Protein AF-A0A9X8EAE2-F1 (afdb_monomer)

Secondary structure (DSSP, 8-state):
--B-HHHHHHHHHHHHHHHHH-TT--------SBGGGGTTTTT-HHHHHHTT-GGGTTPPP--

Foldseek 3Di:
DFADPVQVVQVVVQVVVCVVVDPPDDDDDDRPGGNVVQCVAPVDPVNCVVVVNNVVVVPDDPD

pLDDT: mean 95.99, std 2.95, range [85.69, 98.31]

Structure (mmCIF, N/CA/C/O backbone):
data_AF-A0A9X8EAE2-F1
#
_entry.id   AF-A0A9X8EAE2-F1
#
loop_
_atom_site.group_PDB
_atom_site.id
_atom_site.type_symbol
_atom_site.label_atom_id
_atom_site.label_alt_id
_atom_site.label_comp_id
_atom_site.label_asym_id
_atom_site.label_entity_id
_atom_site.label_seq_id
_atom_site.pdbx_PDB_ins_code
_atom_site.Cartn_x
_atom_site.Cartn_y
_atom_site.Cartn_z
_atom_site.occupancy
_atom_site.B_iso_or_equiv
_atom_site.auth_seq_id
_atom_site.auth_comp_id
_atom_site.auth_asym_id
_atom_site.auth_atom_id
_atom_site.pdbx_PDB_model_num
ATOM 1 N N . LEU A 1 1 ? -4.835 -9.394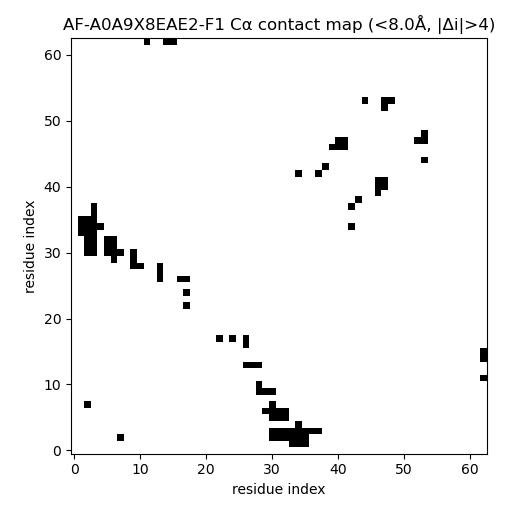 -3.332 1.00 88.38 1 LEU A N 1
ATOM 2 C CA . LEU A 1 1 ? -5.406 -8.098 -3.773 1.00 88.38 1 LEU A CA 1
ATOM 3 C C . LEU A 1 1 ? -4.361 -7.397 -4.625 1.00 88.38 1 LEU A C 1
ATOM 5 O O . LEU A 1 1 ? -3.228 -7.307 -4.175 1.00 88.38 1 LEU A O 1
ATOM 9 N N . PHE A 1 2 ? -4.703 -6.958 -5.837 1.00 95.62 2 PHE A N 1
ATOM 10 C CA . PHE A 1 2 ? -3.774 -6.241 -6.718 1.00 95.62 2 PHE 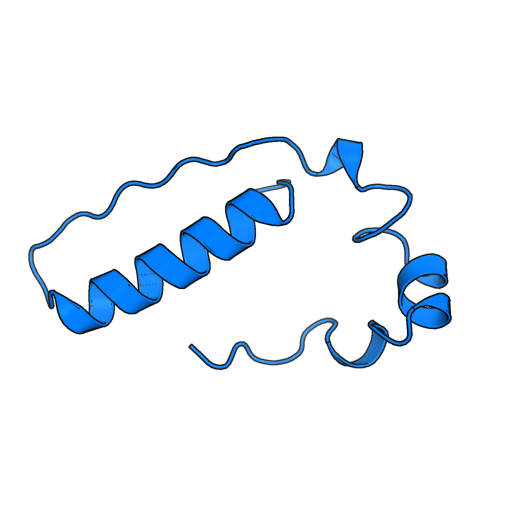A CA 1
ATOM 11 C C . PHE A 1 2 ? -4.097 -4.745 -6.694 1.00 95.62 2 PHE A C 1
ATOM 13 O O . PHE A 1 2 ? -4.985 -4.285 -7.407 1.00 95.62 2 PHE A O 1
ATOM 20 N N . VAL A 1 3 ? -3.418 -4.006 -5.818 1.00 96.94 3 VAL A N 1
ATOM 21 C CA . VAL A 1 3 ? -3.752 -2.617 -5.462 1.00 96.94 3 VAL A CA 1
ATOM 22 C C . VAL A 1 3 ? -2.521 -1.718 -5.483 1.00 96.94 3 VAL A C 1
ATOM 24 O O . VAL A 1 3 ? -1.390 -2.206 -5.464 1.00 96.94 3 VAL A O 1
ATOM 27 N N . GLY A 1 4 ? -2.748 -0.408 -5.525 1.00 96.50 4 GLY A N 1
ATOM 28 C CA . GLY A 1 4 ? -1.690 0.592 -5.468 1.00 96.50 4 GLY A CA 1
ATOM 29 C C . GLY A 1 4 ? -1.023 0.757 -4.090 1.00 96.50 4 GLY A C 1
ATOM 30 O O . GLY A 1 4 ? -1.506 0.252 -3.070 1.00 96.50 4 GLY A O 1
ATOM 31 N N . PRO A 1 5 ? 0.085 1.518 -4.028 1.00 95.31 5 PRO A N 1
ATOM 32 C CA . PRO A 1 5 ? 0.856 1.757 -2.811 1.00 95.31 5 PRO A CA 1
ATOM 33 C C . PRO A 1 5 ? 0.071 2.519 -1.735 1.00 95.31 5 PRO A C 1
ATOM 35 O O . PRO A 1 5 ? 0.262 2.258 -0.549 1.00 95.31 5 PRO A O 1
ATOM 38 N N . SER A 1 6 ? -0.851 3.415 -2.106 1.00 96.88 6 SER A N 1
ATOM 39 C CA . SER A 1 6 ? -1.691 4.126 -1.129 1.00 96.88 6 SER A CA 1
ATOM 40 C C . SER A 1 6 ? -2.572 3.164 -0.328 1.00 96.88 6 SER A C 1
ATOM 42 O O . SER A 1 6 ? -2.700 3.306 0.886 1.00 96.88 6 SER A O 1
ATOM 44 N N . ALA A 1 7 ? -3.113 2.133 -0.984 1.00 97.44 7 ALA A N 1
ATOM 45 C CA . ALA A 1 7 ? -3.870 1.080 -0.316 1.00 97.44 7 ALA A CA 1
ATOM 46 C C . ALA A 1 7 ? -2.989 0.265 0.650 1.00 97.44 7 ALA A C 1
ATOM 48 O O . ALA A 1 7 ? -3.428 -0.069 1.748 1.00 97.44 7 ALA A O 1
ATOM 49 N N . ALA A 1 8 ? -1.730 -0.008 0.287 1.00 94.44 8 ALA A N 1
ATOM 50 C CA . ALA A 1 8 ? -0.786 -0.687 1.176 1.00 94.44 8 ALA A CA 1
ATOM 51 C C . ALA A 1 8 ? -0.488 0.139 2.442 1.00 94.44 8 ALA A C 1
ATOM 53 O O . ALA A 1 8 ? -0.519 -0.400 3.548 1.00 94.44 8 ALA A O 1
ATOM 54 N N . LEU A 1 9 ? -0.275 1.454 2.309 1.00 96.19 9 LEU A N 1
ATOM 55 C CA . LEU A 1 9 ? -0.054 2.349 3.455 1.00 96.19 9 LEU A CA 1
ATOM 56 C C . LEU A 1 9 ? -1.275 2.437 4.377 1.00 96.19 9 LEU A C 1
ATOM 58 O O . LEU A 1 9 ? -1.128 2.424 5.599 1.00 96.19 9 LEU A O 1
ATOM 62 N N . ASN A 1 10 ? -2.474 2.451 3.802 1.00 97.88 10 ASN A N 1
ATOM 63 C CA . ASN A 1 10 ? -3.725 2.382 4.550 1.00 97.88 10 ASN A CA 1
ATOM 64 C C . ASN A 1 10 ? -3.809 1.118 5.421 1.00 97.88 10 ASN A C 1
ATOM 66 O O . ASN A 1 10 ? -4.208 1.196 6.582 1.00 97.88 10 ASN A O 1
ATOM 70 N N . VAL A 1 11 ? -3.381 -0.036 4.897 1.00 96.62 11 VAL A N 1
ATOM 71 C CA . VAL A 1 11 ? -3.333 -1.295 5.659 1.00 96.62 11 VAL A CA 1
ATOM 72 C C . VAL A 1 11 ? -2.270 -1.245 6.758 1.00 96.62 11 VAL A C 1
ATOM 74 O O . VAL A 1 11 ? -2.546 -1.666 7.879 1.00 96.62 11 VAL A O 1
ATOM 77 N N . VAL A 1 12 ? -1.087 -0.678 6.494 1.00 96.75 12 VAL A N 1
ATOM 78 C CA . VAL A 1 12 ? -0.059 -0.462 7.532 1.00 96.75 12 VAL A CA 1
ATOM 79 C C . VAL A 1 12 ? -0.618 0.386 8.680 1.00 96.75 12 VAL A C 1
ATOM 81 O O . VAL A 1 12 ? -0.452 0.028 9.846 1.00 96.75 12 VAL A O 1
ATOM 84 N N . GLY A 1 13 ? -1.318 1.478 8.361 1.00 97.06 13 GLY A N 1
ATOM 85 C CA . GLY A 1 13 ? -1.984 2.323 9.352 1.00 97.06 13 GLY A CA 1
ATOM 86 C C . GLY A 1 13 ? -3.070 1.576 10.127 1.00 97.06 13 GLY A C 1
ATOM 87 O O . GLY A 1 13 ? -3.112 1.657 11.352 1.00 97.06 13 GLY A O 1
ATOM 88 N N . ALA A 1 14 ? -3.895 0.785 9.437 1.00 97.75 14 ALA A N 1
ATOM 89 C CA . ALA A 1 14 ? -4.932 -0.025 10.069 1.00 97.75 14 ALA A CA 1
ATOM 90 C C . ALA A 1 14 ? -4.350 -1.057 11.048 1.00 97.75 14 ALA A C 1
ATOM 92 O O . ALA A 1 14 ? -4.888 -1.226 12.138 1.00 97.75 14 ALA A O 1
ATOM 93 N N . VAL A 1 15 ? -3.229 -1.707 10.710 1.00 97.00 15 VAL A N 1
ATOM 94 C CA . VAL A 1 15 ? -2.565 -2.658 11.617 1.00 97.00 15 VAL A CA 1
ATOM 95 C C . VAL A 1 15 ? -1.989 -1.954 12.844 1.00 97.00 15 VAL A C 1
ATOM 97 O O . VAL A 1 15 ? -2.124 -2.465 13.955 1.00 97.00 15 VAL A O 1
ATOM 100 N N . LYS A 1 16 ? -1.375 -0.777 12.675 1.00 97.25 16 LYS A N 1
ATOM 101 C CA . LYS A 1 16 ? -0.884 0.019 13.811 1.00 97.25 16 LYS A CA 1
ATOM 102 C C . LYS A 1 16 ? -2.028 0.435 14.735 1.00 97.25 16 LYS A C 1
ATOM 104 O O . LYS A 1 16 ? -1.962 0.178 15.931 1.00 97.25 16 LYS A O 1
ATOM 109 N N . MET A 1 17 ? -3.119 0.939 14.163 1.00 97.81 17 MET A N 1
ATOM 110 C CA . MET A 1 17 ? -4.330 1.294 14.904 1.00 97.81 17 MET A CA 1
ATOM 111 C C . MET A 1 17 ? -4.945 0.082 15.623 1.00 97.81 17 MET A C 1
ATOM 113 O O . MET A 1 17 ? -5.363 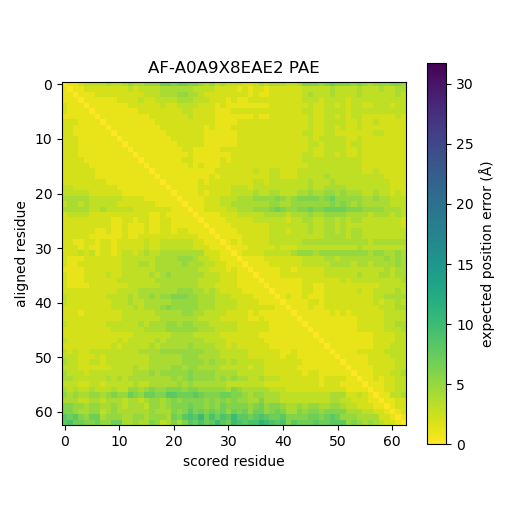0.194 16.769 1.00 97.81 17 MET A O 1
ATOM 117 N N . ALA A 1 18 ? -4.956 -1.102 15.001 1.00 97.69 18 ALA A N 1
ATOM 118 C CA . ALA A 1 18 ? -5.462 -2.324 15.636 1.00 97.69 18 ALA A CA 1
ATOM 119 C C . ALA A 1 18 ? -4.685 -2.680 16.910 1.00 97.69 18 ALA A C 1
ATOM 121 O O . ALA A 1 18 ? -5.271 -3.135 17.891 1.00 97.69 18 ALA A O 1
ATOM 122 N N . ARG A 1 19 ? -3.365 -2.466 16.897 1.00 96.62 19 ARG A N 1
ATOM 123 C CA . ARG A 1 19 ? -2.501 -2.705 18.059 1.00 96.62 19 ARG A CA 1
ATOM 124 C C . ARG A 1 19 ? -2.744 -1.693 19.171 1.00 96.62 19 ARG A C 1
ATOM 126 O O . ARG A 1 19 ? -2.682 -2.072 20.333 1.00 96.62 19 ARG A O 1
ATOM 133 N N . GLU A 1 20 ? -3.029 -0.443 18.818 1.00 97.50 20 GLU A N 1
ATOM 134 C CA . GLU A 1 20 ? -3.333 0.621 19.780 1.00 97.50 20 GLU A CA 1
ATOM 135 C C . GLU A 1 20 ? -4.718 0.453 20.424 1.00 97.50 20 GLU A C 1
ATOM 137 O O . GLU A 1 20 ? -4.846 0.593 21.638 1.00 97.50 20 GLU A O 1
ATOM 142 N N . LEU A 1 21 ? -5.750 0.115 19.642 1.00 98.12 21 LEU A N 1
ATOM 143 C CA . LEU A 1 21 ? -7.128 -0.036 20.135 1.00 98.12 21 LEU A CA 1
ATOM 144 C C . LEU A 1 21 ? -7.370 -1.342 20.903 1.00 98.12 21 LEU A C 1
ATOM 146 O O . LEU A 1 21 ? -8.253 -1.407 21.759 1.00 98.12 21 LEU A O 1
ATOM 150 N N . GLY A 1 22 ? -6.618 -2.396 20.582 1.00 97.19 22 GLY A N 1
ATOM 151 C CA . GLY A 1 22 ? -6.807 -3.719 21.166 1.00 97.19 22 GLY A CA 1
ATOM 152 C C . GLY A 1 22 ? -8.062 -4.461 20.666 1.00 97.19 22 GLY A C 1
ATOM 153 O O . GLY A 1 22 ? -8.786 -3.986 19.782 1.00 97.19 22 GLY A O 1
ATOM 154 N N . PRO A 1 23 ? -8.319 -5.672 21.199 1.00 97.88 23 PRO A N 1
ATOM 155 C CA . PRO A 1 23 ? -9.381 -6.561 20.724 1.00 97.88 23 PRO A CA 1
ATOM 156 C C . PRO A 1 23 ? -10.791 -5.952 20.802 1.00 97.88 23 PRO A C 1
ATOM 158 O O . PRO A 1 23 ? -11.072 -5.115 21.653 1.00 97.88 23 PRO A O 1
ATOM 161 N N . GLY A 1 24 ? -11.699 -6.418 19.938 1.00 98.06 24 GLY A N 1
ATOM 162 C CA . GLY A 1 24 ? -13.107 -5.988 19.909 1.00 98.06 24 GLY A CA 1
ATOM 163 C C . GLY A 1 24 ? -13.416 -4.858 18.922 1.00 98.06 24 GLY A C 1
ATOM 164 O O . GLY A 1 24 ? -14.584 -4.591 18.651 1.00 98.06 24 GLY A O 1
ATOM 165 N N . HIS A 1 25 ? -12.392 -4.244 18.325 1.00 98.06 25 HIS A N 1
ATOM 166 C CA . HIS A 1 25 ? -12.549 -3.192 17.322 1.00 98.06 25 HIS A CA 1
ATOM 167 C C . HIS A 1 25 ? -12.453 -3.751 15.901 1.00 98.06 25 HIS A C 1
ATOM 169 O O . HIS A 1 25 ? -11.592 -4.573 15.593 1.00 98.06 25 HIS A O 1
ATOM 175 N N . THR A 1 26 ? -13.323 -3.266 15.014 1.00 97.94 26 THR A N 1
ATOM 176 C CA . THR A 1 26 ? -13.238 -3.530 13.573 1.00 97.94 26 THR A CA 1
ATOM 177 C C . THR A 1 26 ? -12.759 -2.269 12.871 1.00 97.94 26 THR A C 1
ATOM 179 O O . THR A 1 26 ? -13.407 -1.229 12.958 1.00 97.94 26 THR A O 1
ATOM 182 N N . ILE A 1 27 ? -11.631 -2.362 12.170 1.00 98.06 27 ILE A N 1
ATOM 183 C CA . ILE A 1 27 ? -11.049 -1.243 11.426 1.00 98.06 27 ILE A CA 1
ATOM 184 C C . ILE A 1 27 ? -11.313 -1.460 9.944 1.00 98.06 27 ILE A C 1
ATOM 186 O O 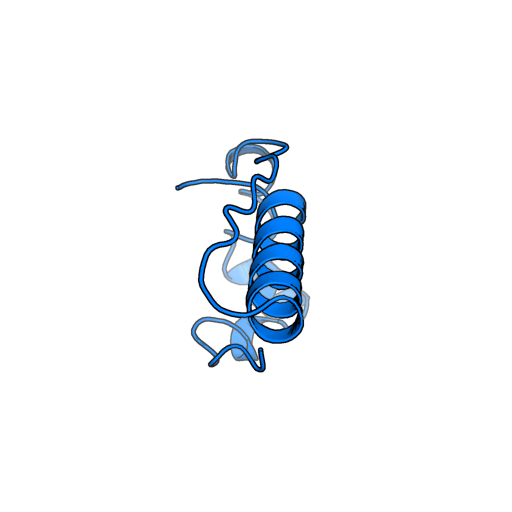. ILE A 1 27 ? -10.973 -2.503 9.386 1.00 98.06 27 ILE A O 1
ATOM 190 N N . VAL A 1 28 ? -11.900 -0.453 9.306 1.00 97.94 28 VAL A N 1
ATOM 191 C CA . VAL A 1 28 ? -12.171 -0.442 7.869 1.00 97.94 28 VAL A CA 1
ATOM 192 C C . VAL A 1 28 ? -11.257 0.581 7.215 1.00 97.94 28 VAL A C 1
ATOM 194 O O . VAL A 1 28 ? -11.083 1.686 7.724 1.00 97.94 28 VAL A O 1
ATOM 197 N N . THR A 1 29 ? -10.668 0.217 6.080 1.00 97.81 29 THR A N 1
ATOM 198 C CA . THR A 1 29 ? -9.866 1.135 5.272 1.00 97.81 29 THR A CA 1
ATOM 199 C C . THR A 1 29 ? -10.160 0.96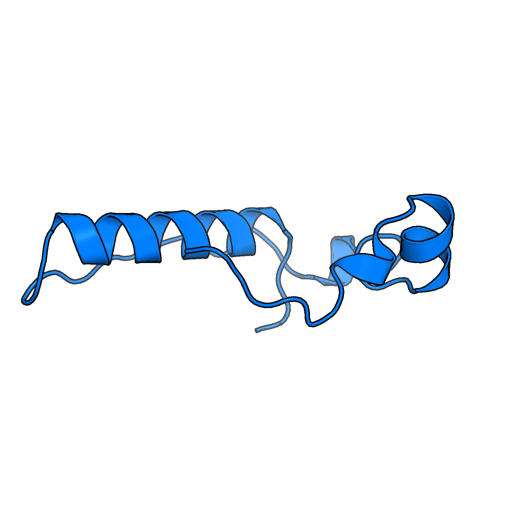0 3.788 1.00 97.81 29 THR A C 1
ATOM 201 O O . THR A 1 29 ? -10.756 -0.034 3.374 1.00 97.81 29 THR A O 1
ATOM 204 N N . VAL A 1 30 ? -9.767 1.949 2.989 1.00 97.31 30 VAL A N 1
ATOM 205 C CA . VAL A 1 30 ? -10.083 2.023 1.560 1.00 97.31 30 VAL A CA 1
ATOM 206 C C . VAL A 1 30 ? -8.899 1.541 0.727 1.00 97.31 30 VAL A C 1
ATOM 208 O O . VAL A 1 30 ? -7.753 1.932 0.961 1.00 97.31 30 VAL A O 1
ATOM 211 N N . LEU A 1 31 ? -9.192 0.727 -0.288 1.00 97.12 31 LEU A N 1
ATOM 212 C CA . LEU A 1 31 ? -8.247 0.355 -1.337 1.00 97.12 31 LEU A CA 1
ATOM 213 C C . LEU A 1 31 ? -8.419 1.338 -2.500 1.00 97.12 31 LEU A C 1
ATOM 215 O O . LEU A 1 31 ? -9.363 1.222 -3.276 1.00 97.12 31 LEU A O 1
ATOM 219 N N . CYS A 1 32 ? -7.556 2.354 -2.552 1.00 96.00 32 CYS A N 1
ATOM 220 C CA . CYS A 1 32 ? -7.793 3.558 -3.354 1.00 96.00 32 CYS A CA 1
ATOM 221 C C . CYS A 1 32 ? -7.778 3.325 -4.871 1.00 96.00 32 CYS A C 1
ATOM 223 O O . CYS A 1 32 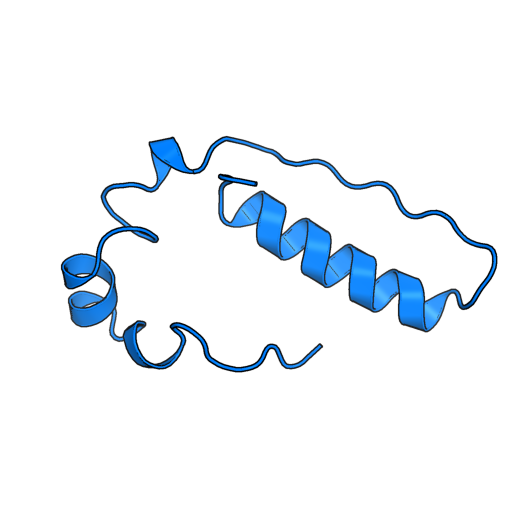? -8.505 4.003 -5.592 1.00 96.00 32 CYS A O 1
ATOM 225 N N . ASP A 1 33 ? -6.952 2.399 -5.357 1.00 96.25 33 ASP A N 1
ATOM 226 C CA . ASP A 1 33 ? -6.857 2.052 -6.772 1.00 96.25 33 ASP A CA 1
ATOM 227 C C . ASP A 1 33 ? -6.200 0.682 -7.018 1.00 96.25 33 ASP A C 1
ATOM 229 O O . ASP A 1 33 ? -5.678 0.026 -6.108 1.00 96.25 33 ASP A O 1
ATOM 233 N N . GLY A 1 34 ? -6.274 0.235 -8.274 1.00 97.00 34 GLY A N 1
ATOM 234 C CA . GLY A 1 34 ? -5.690 -1.015 -8.747 1.00 97.00 34 GLY A CA 1
ATOM 235 C C . GLY A 1 34 ? -4.182 -0.920 -8.980 1.00 97.00 34 GLY A C 1
ATOM 236 O O . GLY A 1 34 ? -3.628 0.136 -9.291 1.00 97.00 34 GLY A O 1
ATOM 237 N N . GLY A 1 35 ? -3.499 -2.059 -8.858 1.00 96.56 35 GLY A N 1
ATOM 238 C CA . GLY A 1 35 ? -2.054 -2.143 -9.094 1.00 96.56 35 GLY A CA 1
ATOM 239 C C . GLY A 1 35 ? -1.650 -1.929 -10.560 1.00 96.56 35 GLY A C 1
ATOM 240 O O . GLY A 1 35 ? -0.480 -1.685 -10.856 1.00 96.56 35 GLY A O 1
ATOM 241 N N . ASP A 1 36 ? -2.604 -1.978 -11.494 1.00 97.19 36 ASP A N 1
ATOM 242 C CA . ASP A 1 36 ? -2.381 -1.820 -12.932 1.00 97.19 36 ASP A CA 1
ATOM 243 C C . ASP A 1 36 ? -1.741 -0.469 -13.274 1.00 97.19 36 ASP A C 1
ATOM 245 O O . ASP A 1 36 ? -0.856 -0.404 -14.131 1.00 97.19 36 ASP A O 1
ATOM 249 N N . ARG A 1 37 ? -2.105 0.574 -12.522 1.00 96.56 37 ARG A N 1
ATOM 250 C CA . ARG A 1 37 ? -1.555 1.931 -12.625 1.00 96.56 37 ARG A CA 1
ATOM 251 C C . ARG A 1 37 ? -0.069 2.024 -12.288 1.00 96.56 37 ARG A C 1
ATOM 253 O O . ARG A 1 37 ? 0.593 2.980 -12.683 1.00 96.56 37 ARG A O 1
ATOM 260 N N . TYR A 1 38 ? 0.467 1.026 -11.588 1.00 96.69 38 TYR A N 1
ATOM 261 C CA . TYR A 1 38 ? 1.848 0.993 -11.110 1.00 96.69 38 TYR A CA 1
ATOM 262 C C . TYR A 1 38 ? 2.690 -0.081 -11.805 1.00 96.69 38 TYR A C 1
ATOM 264 O O . TYR A 1 38 ? 3.815 -0.344 -11.377 1.00 96.69 38 TYR A O 1
ATOM 272 N N . ARG A 1 39 ? 2.182 -0.680 -12.896 1.00 96.88 39 ARG A N 1
ATOM 273 C CA . ARG A 1 39 ? 2.885 -1.733 -13.647 1.00 96.88 39 ARG A CA 1
ATOM 274 C C . ARG A 1 39 ? 4.282 -1.337 -14.102 1.00 96.88 39 ARG A C 1
ATOM 276 O O . ARG A 1 39 ? 5.187 -2.148 -14.006 1.00 96.88 39 ARG A O 1
ATOM 283 N N . SER A 1 40 ? 4.465 -0.107 -14.579 1.00 97.19 40 SER A N 1
ATOM 284 C CA . SER A 1 40 ? 5.770 0.380 -15.040 1.00 97.19 40 SER A CA 1
ATOM 285 C C . SER A 1 40 ? 6.716 0.792 -13.906 1.00 97.19 40 SER A C 1
ATOM 287 O O . SER A 1 40 ? 7.865 1.110 -14.195 1.00 97.19 40 SER A O 1
ATOM 289 N N . LYS A 1 41 ? 6.245 0.784 -12.648 1.00 95.88 41 LYS A N 1
ATOM 290 C CA . LYS A 1 41 ? 6.982 1.220 -11.455 1.00 95.88 41 LYS A CA 1
ATOM 291 C C . LYS A 1 41 ? 7.088 0.102 -10.416 1.00 95.88 41 LYS A C 1
ATOM 293 O O . LYS A 1 41 ? 7.906 -0.791 -10.572 1.00 95.88 41 LYS A O 1
ATOM 298 N N . LEU A 1 42 ? 6.235 0.117 -9.387 1.00 94.56 42 LEU A N 1
ATOM 299 C CA . LEU A 1 42 ? 6.291 -0.780 -8.224 1.00 94.56 42 LEU A CA 1
ATOM 300 C C . LEU A 1 42 ? 6.254 -2.272 -8.593 1.00 94.56 42 LEU A C 1
ATOM 302 O O . LEU A 1 42 ? 6.792 -3.093 -7.861 1.00 94.56 42 LEU A O 1
ATOM 306 N N . PHE A 1 43 ? 5.642 -2.618 -9.728 1.00 95.00 43 PHE A N 1
ATOM 307 C CA . PHE A 1 43 ? 5.580 -3.992 -10.238 1.00 95.00 43 PHE A CA 1
ATOM 308 C C . PHE A 1 43 ? 6.578 -4.269 -11.380 1.00 95.00 43 PHE A C 1
ATOM 310 O O . PHE A 1 43 ? 6.450 -5.274 -12.075 1.00 95.00 43 PHE A O 1
ATOM 317 N N . ASN A 1 44 ? 7.562 -3.391 -11.592 1.00 97.31 44 ASN A N 1
ATOM 318 C CA . ASN A 1 44 ? 8.619 -3.532 -12.589 1.00 97.31 44 ASN A CA 1
ATOM 319 C C . ASN A 1 44 ? 9.974 -3.721 -11.894 1.00 97.31 44 ASN A C 1
ATOM 321 O O . ASN A 1 44 ? 10.494 -2.795 -11.275 1.00 97.31 44 ASN A O 1
ATOM 325 N N . ALA A 1 45 ? 10.570 -4.905 -12.051 1.00 97.25 45 ALA A N 1
ATOM 326 C CA . ALA A 1 45 ? 11.847 -5.251 -11.426 1.00 97.25 45 ALA A CA 1
ATOM 327 C C . ALA A 1 45 ? 12.991 -4.310 -11.833 1.00 97.25 45 ALA A C 1
ATOM 329 O O . ALA A 1 45 ? 13.738 -3.853 -10.974 1.00 97.25 45 ALA A O 1
ATOM 330 N N . LYS A 1 46 ? 13.075 -3.938 -13.117 1.00 98.19 46 LYS A N 1
ATOM 331 C CA . LYS A 1 46 ? 14.097 -3.000 -13.593 1.00 98.19 46 LYS A CA 1
ATOM 332 C C . LYS A 1 46 ? 13.943 -1.627 -12.940 1.00 98.19 46 LYS A C 1
ATOM 334 O O . LYS A 1 46 ? 14.929 -1.029 -12.531 1.00 98.19 46 LYS A O 1
ATOM 339 N N . TRP A 1 47 ? 12.710 -1.135 -12.828 1.00 98.25 47 TRP A N 1
ATOM 340 C CA . TRP A 1 47 ? 12.463 0.143 -12.161 1.00 98.25 47 TRP A CA 1
ATOM 341 C C . TRP A 1 47 ? 12.864 0.082 -10.680 1.00 98.25 47 TRP A C 1
ATOM 343 O O . TRP A 1 47 ? 13.486 1.009 -10.179 1.00 98.25 47 TRP A O 1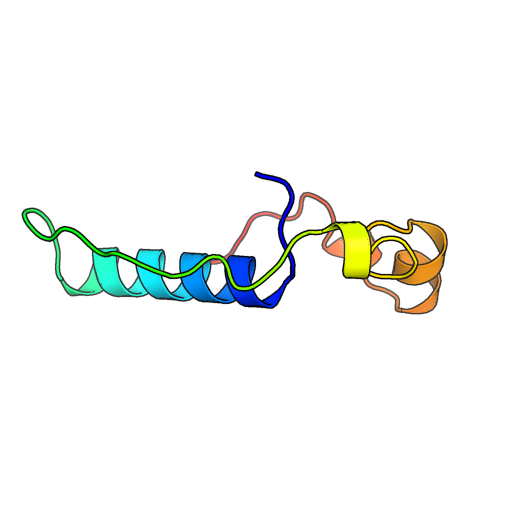
ATOM 353 N N . LEU A 1 48 ? 12.576 -1.027 -9.990 1.00 98.12 48 LEU A N 1
ATOM 354 C CA . LEU A 1 48 ? 13.004 -1.228 -8.603 1.00 98.12 48 LEU A CA 1
ATOM 355 C C . LEU A 1 48 ? 14.532 -1.248 -8.456 1.00 98.12 48 LEU A C 1
ATOM 357 O O . LEU A 1 48 ? 15.043 -0.695 -7.486 1.00 98.12 48 LEU A O 1
ATOM 361 N N . GLU A 1 49 ? 15.259 -1.850 -9.397 1.00 98.19 49 GLU A N 1
ATOM 362 C C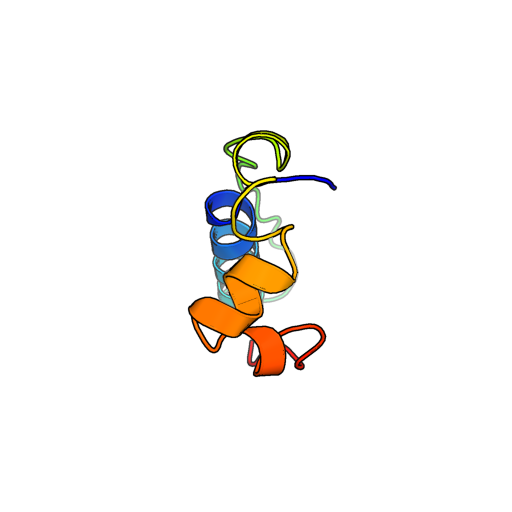A . GLU A 1 49 ? 16.727 -1.829 -9.416 1.00 98.19 49 GLU A CA 1
ATOM 363 C C . GLU A 1 49 ? 17.268 -0.414 -9.638 1.00 98.19 49 GLU A C 1
ATOM 365 O O . GLU A 1 49 ? 18.117 0.043 -8.870 1.00 98.19 49 GLU A O 1
ATOM 370 N N . ASP A 1 50 ? 16.734 0.292 -10.640 1.00 98.31 50 ASP A N 1
ATOM 371 C CA . ASP A 1 50 ? 17.134 1.659 -10.987 1.00 98.31 50 ASP A CA 1
ATOM 372 C C . ASP A 1 50 ? 16.899 2.621 -9.797 1.00 98.31 50 ASP A C 1
ATOM 374 O O . ASP A 1 50 ? 17.744 3.467 -9.495 1.00 98.31 50 ASP A O 1
ATOM 378 N N . GLU A 1 51 ? 15.804 2.431 -9.053 1.00 97.94 51 GLU A N 1
ATOM 379 C CA . GLU A 1 51 ? 15.459 3.192 -7.840 1.00 97.94 51 GLU A CA 1
ATOM 380 C C . GLU A 1 51 ? 16.091 2.637 -6.549 1.00 97.94 51 GLU A C 1
ATOM 382 O O . GLU A 1 51 ? 15.877 3.180 -5.463 1.00 97.94 51 GLU A O 1
ATOM 387 N N . LYS A 1 52 ? 16.886 1.561 -6.630 1.00 97.88 52 LYS A N 1
ATOM 388 C CA . LYS A 1 52 ? 17.559 0.909 -5.485 1.00 97.88 52 LYS A CA 1
ATOM 389 C C . LYS A 1 52 ? 16.594 0.386 -4.409 1.00 97.88 52 LYS A C 1
ATOM 391 O O . LYS A 1 52 ? 16.921 0.332 -3.218 1.00 97.88 52 LYS A O 1
ATOM 396 N N . LEU A 1 53 ? 15.409 -0.038 -4.835 1.00 96.69 53 LEU A N 1
ATOM 397 C CA . LEU A 1 53 ? 14.336 -0.563 -3.994 1.00 96.69 53 LEU A CA 1
ATOM 398 C C . LEU A 1 53 ? 14.276 -2.095 -3.948 1.00 96.69 53 LEU A C 1
ATOM 400 O O . LEU A 1 53 ? 13.556 -2.633 -3.110 1.00 96.69 53 LEU A O 1
ATOM 404 N N . THR A 1 54 ? 15.044 -2.809 -4.777 1.00 96.94 54 THR A N 1
ATOM 405 C CA . THR A 1 54 ? 15.040 -4.287 -4.837 1.00 96.94 54 THR A CA 1
ATOM 406 C C . THR A 1 54 ? 15.268 -4.949 -3.475 1.00 96.94 54 THR A C 1
ATOM 408 O O . THR A 1 54 ? 14.656 -5.965 -3.173 1.00 96.94 54 THR A O 1
ATOM 411 N N . GLN A 1 55 ? 16.079 -4.336 -2.608 1.00 94.81 55 GLN A N 1
ATOM 412 C CA . GLN A 1 55 ? 16.346 -4.818 -1.244 1.00 94.81 55 GLN A CA 1
ATOM 413 C C . GLN A 1 55 ? 15.112 -4.869 -0.323 1.00 94.81 55 GLN A C 1
ATOM 415 O O . GLN A 1 55 ? 15.165 -5.488 0.736 1.00 94.81 55 GLN A O 1
ATOM 420 N N . TYR A 1 56 ? 14.021 -4.193 -0.691 1.00 93.69 56 TYR A N 1
ATOM 421 C CA . TYR A 1 56 ? 12.772 -4.179 0.070 1.00 93.69 56 TYR A CA 1
ATOM 422 C C . TYR A 1 56 ? 11.737 -5.173 -0.465 1.00 93.69 56 TYR A C 1
ATOM 424 O O . TYR A 1 56 ? 10.690 -5.347 0.157 1.00 93.69 56 TYR A O 1
ATOM 432 N N . VAL A 1 57 ? 12.012 -5.827 -1.598 1.00 93.06 57 VAL A N 1
ATOM 433 C CA . VAL A 1 57 ? 11.167 -6.906 -2.115 1.00 93.06 57 VAL A CA 1
ATOM 434 C C . VAL A 1 57 ? 11.259 -8.081 -1.145 1.00 93.06 57 VAL A C 1
ATOM 436 O O . VAL A 1 57 ? 12.352 -8.483 -0.757 1.00 93.06 57 VAL A O 1
ATOM 439 N N . ASP A 1 58 ? 10.102 -8.566 -0.692 1.00 90.06 58 ASP A N 1
ATOM 440 C CA . ASP A 1 58 ? 9.949 -9.636 0.309 1.00 90.06 58 ASP A CA 1
ATOM 441 C C . ASP A 1 58 ? 10.613 -9.371 1.674 1.00 90.06 58 ASP A C 1
ATOM 443 O O . ASP A 1 58 ? 10.671 -10.251 2.537 1.00 90.06 58 ASP A O 1
ATOM 447 N N . ALA A 1 59 ? 11.068 -8.138 1.918 1.00 92.56 59 ALA A N 1
ATOM 448 C CA . ALA A 1 59 ? 11.603 -7.754 3.210 1.00 92.56 59 ALA A CA 1
ATOM 449 C C . ALA A 1 59 ? 10.486 -7.768 4.272 1.00 92.56 59 ALA A C 1
ATOM 451 O O . ALA A 1 59 ? 9.368 -7.304 4.015 1.00 92.56 59 ALA A O 1
ATOM 452 N N . PRO A 1 60 ? 10.765 -8.253 5.494 1.00 90.88 60 PRO A N 1
ATOM 453 C CA . PRO A 1 60 ? 9.770 -8.269 6.555 1.00 90.88 60 PRO A CA 1
ATOM 454 C C . PRO A 1 60 ? 9.341 -6.842 6.910 1.00 90.88 60 PRO A C 1
ATOM 456 O O . PRO A 1 60 ? 10.169 -5.963 7.173 1.00 90.88 60 PRO A O 1
ATOM 459 N N . LEU A 1 61 ? 8.026 -6.618 6.959 1.00 86.31 61 LEU A N 1
ATOM 460 C CA . LEU A 1 61 ? 7.464 -5.344 7.389 1.00 86.31 61 LEU A CA 1
ATOM 461 C C . LEU A 1 61 ? 7.728 -5.125 8.883 1.00 86.31 61 LEU A C 1
ATOM 463 O O . LEU A 1 61 ? 7.352 -5.938 9.728 1.00 86.31 61 LEU A O 1
ATOM 467 N N . LYS A 1 62 ? 8.326 -3.978 9.212 1.00 86.38 62 LYS A N 1
ATOM 468 C CA . LYS A 1 62 ? 8.474 -3.491 10.589 1.00 86.38 62 LYS A CA 1
ATOM 469 C C . LYS A 1 62 ? 7.197 -2.755 10.994 1.00 86.38 62 LYS A C 1
ATOM 471 O O . LYS A 1 62 ? 7.115 -1.532 10.882 1.00 86.38 62 LYS A O 1
ATOM 476 N N . LEU A 1 63 ? 6.181 -3.529 11.362 1.00 85.69 63 LEU A N 1
ATOM 477 C CA . LEU A 1 63 ? 4.906 -3.029 11.879 1.00 85.69 63 LEU A CA 1
ATOM 478 C C . LEU A 1 63 ? 4.997 -2.794 13.373 1.00 85.69 63 LEU A C 1
ATOM 480 O O . LEU A 1 63 ? 5.563 -3.681 14.053 1.00 85.69 63 LEU A O 1
#

Solvent-accessible surface area (backbone atoms only — not comparable to full-atom values): 4032 Å² total; per-residue (Å²): 136,72,50,29,69,70,23,53,52,42,50,54,50,47,53,54,50,47,67,74,72,40,88,94,71,86,85,84,78,68,74,80,46,54,28,74,85,33,43,85,39,91,71,22,70,68,46,25,52,77,71,70,44,56,82,59,63,91,48,83,81,91,122

Sequence (63 aa):
LFVGPSAALNVVGAVKMARELGPGHTIVTVLCDGGDRYRSKLFNAKWLEDEKLTQYVDA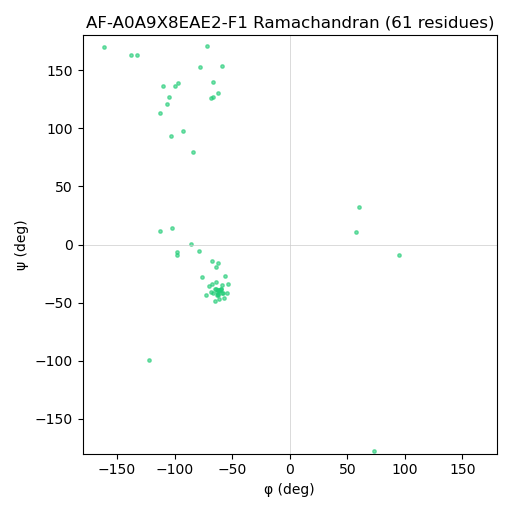PLKL

Organism: Aphanomyces astaci (NCBI:txid112090)

InterPro domains:
  IPR036052 Tryptophan synthase beta chain-like, PALP domain superfamily [G3DSA:3.40.50.1100] (1-57)
  IPR036052 Tryptophan synthase beta chain-like, PALP domain superfamily [SSF53686] (1-52)
  IPR050214 Cysteine synthase/Cystathionine beta-synthase [PTHR10314] (1-49)

Nearest PDB structures (foldseek):
  4coo-assembly1_A  TM=7.689E-01  e=1.182E-01  Homo sapiens
  4l28-assembly1_C  TM=7.960E-01  e=2.247E-01  Homo sapiens

Mean predicted aligned error: 2.67 Å

Radius of gyration: 14.18 Å; Cα contacts (8 Å, |Δi|>4): 53; chains: 1; bounding box: 31×14×36 Å